Protein AF-A0A7H8J2F8-F1 (afdb_monomer_lite)

Foldseek 3Di:
DDDDDDDDDDDDDDDPPDPPVVVVVVVVVVVVVVVVVVVVVVVVPPQLLQVLLVVCCVVLVDDSVLSNVLLVQLCVQVVHPSSVLSVLSVCCVVVNDNRDPSSVVSSVVSSVVVVVVDPDDPDDDD

Sequence (126 aa):
MRPPQRRVSRRAKGVPTGWSACDDTSERTERLEEENAQLRYAIKSRPVIDLARGALMAGFGCTAREAWEILVEVSQNSNVKLRAVAEQVMAAVSGQESLPPALESHLQTAVRRRRLSGEHEPGADG

Secondary structure (DSSP, 8-state):
-PPP----------------SHHHHHHHHHHHHHHHHHHHHHHHTS-HHHHHHHHHHHHH---HHHHHHHHHHHHHHHT--HHHHHHHHHHHHTTSSPPPHHHHHHHHHHHHHHHHH---------

Radius of gyration: 32.84 Å; chains: 1; bounding box: 32×43×116 Å

pLDDT: mean 77.56, std 18.18, range [39.53, 95.19]

Structure (mmCIF, N/CA/C/O backbone):
data_AF-A0A7H8J2F8-F1
#
_entry.id   AF-A0A7H8J2F8-F1
#
loop_
_atom_site.group_PDB
_atom_site.id
_atom_site.type_symbol
_atom_site.label_atom_id
_atom_site.label_alt_id
_atom_site.label_comp_id
_atom_site.label_asym_id
_atom_site.label_entity_id
_atom_site.label_seq_id
_atom_site.pdbx_PDB_ins_code
_atom_site.Cartn_x
_atom_site.Cartn_y
_atom_site.Cartn_z
_atom_site.occupancy
_atom_site.B_iso_or_equiv
_atom_site.auth_seq_id
_atom_site.auth_comp_id
_atom_site.auth_asym_id
_atom_site.auth_atom_id
_atom_site.pdbx_PDB_model_num
ATOM 1 N N . MET A 1 1 ? 17.209 -21.999 -101.580 1.00 43.97 1 MET A N 1
ATOM 2 C CA . MET A 1 1 ? 18.153 -21.045 -100.951 1.00 43.97 1 MET A CA 1
ATOM 3 C C . MET A 1 1 ? 17.443 -20.356 -99.783 1.00 43.97 1 MET A C 1
ATOM 5 O O . MET A 1 1 ? 16.473 -19.654 -100.029 1.00 43.97 1 MET A O 1
ATOM 9 N N . ARG A 1 2 ? 17.839 -20.608 -98.526 1.00 41.50 2 ARG A N 1
ATOM 10 C CA . ARG A 1 2 ? 17.288 -19.943 -97.323 1.00 41.50 2 ARG A CA 1
ATOM 11 C C . ARG A 1 2 ? 18.244 -18.822 -96.878 1.00 41.50 2 ARG A C 1
ATOM 13 O O . ARG A 1 2 ? 19.422 -19.129 -96.710 1.00 41.50 2 ARG A O 1
ATOM 20 N N . PRO A 1 3 ? 17.788 -17.575 -96.662 1.00 49.50 3 PRO A N 1
ATOM 21 C CA . PRO A 1 3 ? 18.613 -16.540 -96.042 1.00 49.50 3 PRO A CA 1
ATOM 22 C C . PRO A 1 3 ? 18.686 -16.704 -94.503 1.00 49.50 3 PRO A C 1
ATOM 24 O O . PRO A 1 3 ? 17.795 -17.315 -93.904 1.00 49.50 3 PRO A O 1
ATOM 27 N N . PRO A 1 4 ? 19.763 -16.210 -93.861 1.00 46.72 4 PRO A N 1
ATOM 28 C CA . PRO A 1 4 ? 20.153 -16.568 -92.496 1.00 46.72 4 PRO A CA 1
ATOM 29 C C . PRO A 1 4 ? 19.359 -15.853 -91.393 1.00 46.72 4 PRO A C 1
ATOM 31 O O . PRO A 1 4 ? 19.059 -14.663 -91.464 1.00 46.72 4 PRO A O 1
ATOM 34 N N . GLN A 1 5 ? 19.099 -16.600 -90.319 1.00 47.31 5 GLN A N 1
ATOM 35 C CA . GLN A 1 5 ? 18.520 -16.123 -89.064 1.00 47.31 5 GLN A CA 1
ATOM 36 C C . GLN A 1 5 ? 19.515 -15.200 -88.343 1.00 47.31 5 GLN A C 1
ATOM 38 O O . GLN A 1 5 ? 20.573 -15.650 -87.899 1.00 47.31 5 GLN A O 1
ATOM 43 N N . ARG A 1 6 ? 19.174 -13.917 -88.171 1.00 40.38 6 ARG A N 1
ATOM 44 C CA . ARG A 1 6 ? 19.902 -13.004 -87.278 1.00 40.38 6 ARG A CA 1
ATOM 45 C C . ARG A 1 6 ? 19.194 -12.970 -85.923 1.00 40.38 6 ARG A C 1
ATOM 47 O O . ARG A 1 6 ? 18.147 -12.352 -85.765 1.00 40.38 6 ARG A O 1
ATOM 54 N N . ARG A 1 7 ? 19.787 -13.656 -84.941 1.00 46.66 7 ARG A N 1
ATOM 55 C CA . ARG A 1 7 ? 19.447 -13.554 -83.514 1.00 46.66 7 ARG A CA 1
ATOM 56 C C . ARG A 1 7 ? 19.542 -12.088 -83.085 1.00 46.66 7 ARG A C 1
ATOM 58 O O . ARG A 1 7 ? 20.626 -11.512 -83.111 1.00 46.66 7 ARG A O 1
ATOM 65 N N . VAL A 1 8 ? 18.432 -11.514 -82.634 1.00 51.12 8 VAL A N 1
ATOM 66 C CA . VAL A 1 8 ? 18.436 -10.315 -81.790 1.00 51.12 8 VAL A CA 1
ATOM 67 C C . VAL A 1 8 ? 17.914 -10.723 -80.424 1.00 51.12 8 VAL A C 1
ATOM 69 O O . VAL A 1 8 ? 16.718 -10.851 -80.187 1.00 51.12 8 VAL A O 1
ATOM 72 N N . SER A 1 9 ? 18.858 -10.970 -79.525 1.00 50.28 9 SER A N 1
ATOM 73 C CA . SER A 1 9 ? 18.639 -10.978 -78.088 1.00 50.28 9 SER A CA 1
ATOM 74 C C . SER A 1 9 ? 18.138 -9.600 -77.656 1.00 50.28 9 SER A C 1
ATOM 76 O O . SER A 1 9 ? 18.911 -8.639 -77.661 1.00 50.28 9 SER A O 1
ATOM 78 N N . ARG A 1 10 ? 16.871 -9.486 -77.249 1.00 44.50 10 ARG A N 1
ATOM 79 C CA . ARG A 1 10 ? 16.445 -8.353 -76.421 1.00 44.50 10 ARG A CA 1
ATOM 80 C C . ARG A 1 10 ? 16.567 -8.735 -74.953 1.00 44.50 10 ARG A C 1
ATOM 82 O O . ARG A 1 10 ? 15.831 -9.557 -74.424 1.00 44.50 10 ARG A O 1
ATOM 89 N N . ARG A 1 11 ? 17.592 -8.128 -74.363 1.00 44.00 11 ARG A N 1
ATOM 90 C CA . ARG A 1 11 ? 17.930 -8.043 -72.947 1.00 44.00 11 ARG A CA 1
ATOM 91 C C . ARG A 1 11 ? 16.827 -7.298 -72.177 1.00 44.00 11 ARG A C 1
ATOM 93 O O . ARG A 1 11 ? 16.173 -6.418 -72.728 1.00 44.00 11 ARG A O 1
ATOM 100 N N . ALA A 1 12 ? 16.678 -7.698 -70.918 1.00 51.31 12 ALA A N 1
ATOM 101 C CA . ALA A 1 12 ? 15.729 -7.284 -69.886 1.00 51.31 12 ALA A CA 1
ATOM 102 C C . ALA A 1 12 ? 15.353 -5.792 -69.802 1.00 51.31 12 ALA A C 1
ATOM 104 O O . ALA A 1 12 ? 16.192 -4.914 -70.005 1.00 51.31 12 ALA A O 1
ATOM 105 N N . LYS A 1 13 ? 14.146 -5.531 -69.282 1.00 48.97 13 LYS A N 1
ATOM 106 C CA . LYS A 1 13 ? 13.953 -4.509 -68.244 1.00 48.97 13 LYS A CA 1
ATOM 107 C C . LYS A 1 13 ? 13.169 -5.129 -67.094 1.00 48.97 13 LYS A C 1
ATOM 109 O O . LYS A 1 13 ? 12.001 -5.467 -67.245 1.00 48.97 13 LYS A O 1
ATOM 114 N N . GLY A 1 14 ? 13.895 -5.375 -66.006 1.00 42.09 14 GLY A N 1
ATOM 115 C CA . GLY A 1 14 ? 13.369 -5.924 -64.769 1.00 42.09 14 GLY A CA 1
ATOM 116 C C . GLY A 1 14 ? 12.239 -5.065 -64.220 1.00 42.09 14 GLY A C 1
ATOM 117 O O . GLY A 1 14 ? 12.246 -3.840 -64.351 1.00 42.09 14 GLY A O 1
ATOM 118 N N . VAL A 1 15 ? 11.278 -5.739 -63.603 1.00 56.94 15 VAL A N 1
ATOM 119 C CA . VAL A 1 15 ? 10.374 -5.121 -62.640 1.00 56.94 15 VAL A CA 1
ATOM 120 C C . VAL A 1 15 ? 11.255 -4.466 -61.568 1.00 56.94 15 VAL A C 1
ATOM 122 O O . VAL A 1 15 ? 12.172 -5.138 -61.087 1.00 56.94 15 VAL A O 1
ATOM 125 N N . PRO A 1 16 ? 11.059 -3.190 -61.196 1.00 50.84 16 PRO A N 1
ATOM 126 C CA . PRO A 1 16 ? 11.716 -2.663 -60.015 1.00 50.84 16 PRO A CA 1
ATOM 127 C C . PRO A 1 16 ? 11.134 -3.386 -58.793 1.00 50.84 16 PRO A C 1
ATOM 129 O O . PRO A 1 16 ? 10.051 -3.066 -58.313 1.00 50.84 16 PRO A O 1
ATOM 132 N N . THR A 1 17 ? 11.847 -4.403 -58.313 1.00 59.12 17 THR A N 1
ATOM 133 C CA . THR A 1 17 ? 11.772 -4.864 -56.927 1.00 59.12 17 THR A CA 1
ATOM 134 C C . THR A 1 17 ? 12.188 -3.700 -56.046 1.00 59.12 17 THR A C 1
ATOM 136 O O . THR A 1 17 ? 13.344 -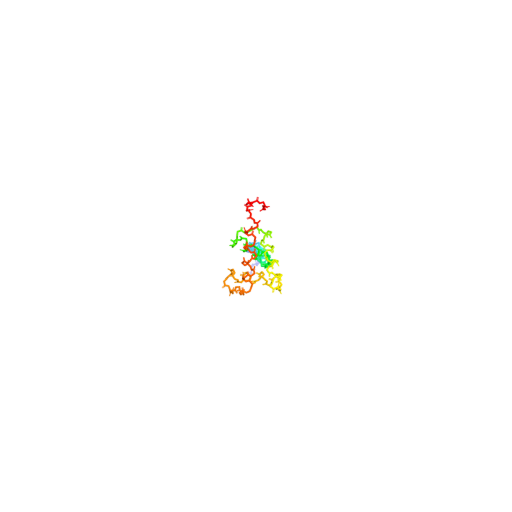3.282 -56.067 1.00 59.12 17 THR A O 1
ATOM 139 N N . GLY A 1 18 ? 11.226 -3.148 -55.320 1.00 47.59 18 GLY A N 1
ATOM 140 C CA . GLY A 1 18 ? 11.455 -2.007 -54.448 1.00 47.59 18 GLY A CA 1
ATOM 141 C C . GLY A 1 18 ? 10.318 -1.782 -53.466 1.00 47.59 18 GLY A C 1
ATOM 142 O O . GLY A 1 18 ? 9.998 -0.638 -53.165 1.00 47.59 18 GLY A O 1
ATOM 143 N N . TRP A 1 19 ? 9.700 -2.847 -52.950 1.00 52.38 19 TRP A N 1
ATOM 144 C CA . TRP A 1 19 ? 9.109 -2.754 -51.618 1.00 52.38 19 TRP A CA 1
ATOM 145 C C . TRP A 1 19 ? 10.270 -2.694 -50.620 1.00 52.38 19 TRP A C 1
ATOM 147 O O . TRP A 1 19 ? 10.730 -3.711 -50.134 1.00 52.38 19 TRP A O 1
ATOM 157 N N . SER A 1 20 ? 10.790 -1.486 -50.402 1.00 55.06 20 SER A N 1
ATOM 158 C CA . SER A 1 20 ? 11.774 -1.160 -49.356 1.00 55.06 20 SER A CA 1
ATOM 159 C C . SER A 1 20 ? 11.149 -0.257 -48.281 1.00 55.06 20 SER A C 1
ATOM 161 O O . SER A 1 20 ? 11.853 0.437 -47.557 1.00 55.06 20 SER A O 1
ATOM 163 N N . ALA A 1 21 ? 9.812 -0.224 -48.217 1.00 54.81 21 ALA A N 1
ATOM 164 C CA . ALA A 1 21 ? 9.034 0.478 -47.194 1.00 54.81 21 ALA A CA 1
ATOM 165 C C . ALA A 1 21 ? 8.470 -0.480 -46.125 1.00 54.81 21 ALA A C 1
ATOM 167 O O . ALA A 1 21 ? 8.071 -0.032 -45.054 1.00 54.81 21 ALA A O 1
ATOM 168 N N . CYS A 1 22 ? 8.434 -1.789 -46.402 1.00 53.31 22 CYS A N 1
ATOM 169 C CA . CYS A 1 22 ? 7.954 -2.813 -45.470 1.00 53.31 22 CYS A CA 1
ATOM 170 C C . CYS A 1 22 ? 8.976 -3.163 -44.376 1.00 53.31 22 CYS A C 1
ATOM 172 O O . CYS A 1 22 ? 8.558 -3.492 -43.273 1.00 53.31 22 CYS A O 1
ATOM 174 N N . ASP A 1 23 ? 10.279 -3.000 -44.629 1.00 60.97 23 ASP A N 1
ATOM 175 C CA . ASP A 1 23 ? 11.310 -3.297 -43.623 1.00 60.97 23 ASP A CA 1
ATOM 176 C C . ASP A 1 23 ? 11.430 -2.171 -42.580 1.00 60.97 23 ASP A C 1
ATOM 178 O O . ASP A 1 23 ? 11.361 -2.433 -41.385 1.00 60.97 23 ASP A O 1
ATOM 182 N N . ASP A 1 24 ? 11.463 -0.897 -43.004 1.00 66.88 24 ASP A N 1
ATOM 183 C CA . ASP A 1 24 ? 11.529 0.251 -42.074 1.00 66.88 24 ASP A CA 1
ATOM 184 C C . ASP A 1 24 ? 10.284 0.353 -41.177 1.00 66.88 24 ASP A C 1
ATOM 186 O O . ASP A 1 24 ? 10.365 0.773 -40.020 1.00 66.88 24 ASP A O 1
ATOM 190 N N . THR A 1 25 ? 9.123 -0.055 -41.700 1.00 69.94 25 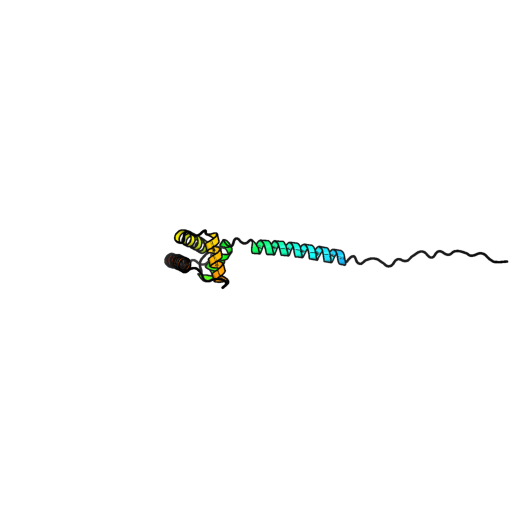THR A N 1
ATOM 191 C CA . THR A 1 25 ? 7.882 -0.089 -40.921 1.00 69.94 25 THR A CA 1
ATOM 192 C C . THR A 1 25 ? 7.845 -1.273 -39.955 1.00 69.94 25 THR A C 1
ATOM 194 O O . THR A 1 25 ? 7.477 -1.042 -38.806 1.00 69.94 25 THR A O 1
ATOM 197 N N . SER A 1 26 ? 8.293 -2.474 -40.356 1.00 71.31 26 SER A N 1
ATOM 198 C CA . SER A 1 26 ? 8.385 -3.652 -39.469 1.00 71.31 26 SER A CA 1
ATOM 199 C C . SER A 1 26 ? 9.378 -3.435 -38.324 1.00 71.31 26 SER A C 1
ATOM 201 O O . SER A 1 26 ? 9.033 -3.610 -37.155 1.00 71.31 26 SER A O 1
ATOM 203 N N . GLU A 1 27 ? 10.582 -2.944 -38.628 1.00 75.00 27 GLU A N 1
ATOM 204 C CA . GLU A 1 27 ? 11.620 -2.675 -37.625 1.00 75.00 27 GLU A CA 1
ATOM 205 C C . GLU A 1 27 ? 11.207 -1.567 -36.644 1.00 75.00 27 GLU A C 1
ATOM 207 O O . GLU A 1 27 ? 11.524 -1.617 -35.452 1.00 75.00 27 GLU A O 1
ATOM 212 N N . ARG A 1 28 ? 10.476 -0.548 -37.120 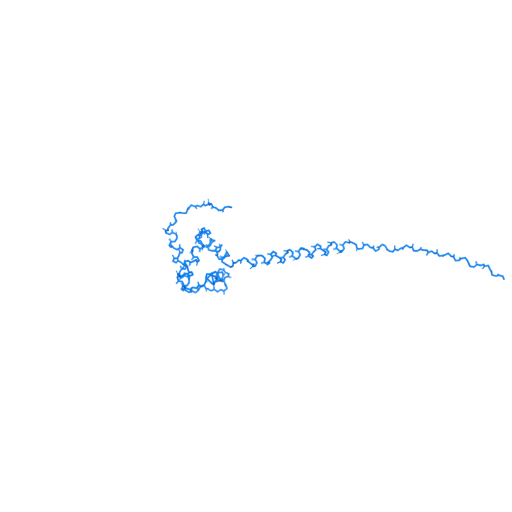1.00 75.94 28 ARG A N 1
ATOM 213 C CA . ARG A 1 28 ? 9.881 0.468 -36.239 1.00 75.94 28 ARG A CA 1
ATOM 214 C C . ARG A 1 28 ? 8.806 -0.121 -35.341 1.00 75.94 28 ARG A C 1
ATOM 216 O O . ARG A 1 28 ? 8.763 0.246 -34.169 1.00 75.94 28 ARG A O 1
ATOM 223 N N . THR A 1 29 ? 7.930 -0.973 -35.871 1.00 85.31 29 THR A N 1
ATOM 224 C CA . THR A 1 29 ? 6.869 -1.585 -35.065 1.00 85.31 29 THR A CA 1
ATOM 225 C C . THR A 1 29 ? 7.439 -2.502 -33.993 1.00 85.31 29 THR A C 1
ATOM 227 O O . THR A 1 29 ? 7.050 -2.366 -32.840 1.00 85.31 29 THR A O 1
ATOM 230 N N . GLU A 1 30 ? 8.429 -3.332 -34.324 1.00 83.62 30 GLU A N 1
ATOM 231 C CA . GLU A 1 30 ? 9.089 -4.232 -33.371 1.00 83.62 30 GLU A CA 1
ATOM 232 C C . GLU A 1 30 ? 9.768 -3.454 -32.236 1.00 83.62 30 GLU A C 1
ATOM 234 O O . GLU A 1 30 ? 9.547 -3.741 -31.060 1.00 83.62 30 GLU A O 1
ATOM 239 N N . ARG A 1 31 ? 10.505 -2.385 -32.566 1.00 83.00 31 ARG A N 1
ATOM 240 C CA . ARG A 1 31 ? 11.140 -1.513 -31.565 1.00 83.00 31 ARG A CA 1
ATOM 241 C C . ARG A 1 31 ? 10.121 -0.867 -30.627 1.00 83.00 31 ARG A C 1
ATOM 243 O O . ARG A 1 31 ? 10.318 -0.844 -29.416 1.00 83.00 31 ARG A O 1
ATOM 250 N N . LEU A 1 32 ? 9.022 -0.353 -31.180 1.00 84.19 32 LEU A N 1
ATOM 251 C CA . LEU A 1 32 ? 7.955 0.259 -30.387 1.00 84.19 32 LEU A CA 1
ATOM 252 C C . LEU A 1 32 ? 7.252 -0.765 -29.493 1.00 84.19 32 LEU A C 1
ATOM 254 O O . LEU A 1 32 ? 6.860 -0.423 -28.379 1.00 84.19 32 LEU A O 1
ATOM 258 N N . GLU A 1 33 ? 7.085 -2.005 -29.951 1.00 87.69 33 GLU A N 1
ATOM 259 C CA . GLU A 1 33 ? 6.505 -3.092 -29.161 1.00 87.69 33 GLU A CA 1
ATOM 260 C C . GLU A 1 33 ? 7.425 -3.530 -28.018 1.00 87.69 33 GLU A C 1
ATOM 262 O O . GLU A 1 33 ? 6.945 -3.709 -26.893 1.00 87.69 33 GLU A O 1
ATOM 267 N N . GLU A 1 34 ? 8.733 -3.629 -28.261 1.00 86.50 34 GLU A N 1
ATOM 268 C CA . GLU A 1 34 ? 9.739 -3.899 -27.229 1.00 86.50 34 GLU A CA 1
ATOM 269 C C . GLU A 1 34 ? 9.780 -2.791 -26.173 1.00 86.50 34 GLU A C 1
ATOM 271 O O . GLU A 1 34 ? 9.708 -3.074 -24.974 1.00 86.50 34 GLU A O 1
ATOM 276 N N . GLU A 1 35 ? 9.813 -1.526 -26.597 1.00 81.62 35 GLU A N 1
ATOM 277 C CA . GLU A 1 35 ? 9.716 -0.373 -25.700 1.00 81.62 35 GLU A CA 1
ATOM 278 C C . GLU A 1 35 ? 8.409 -0.418 -24.892 1.00 81.62 35 GLU A C 1
ATOM 280 O O . GLU A 1 35 ? 8.418 -0.247 -23.670 1.00 81.62 35 GLU A O 1
ATOM 285 N N . ASN A 1 36 ? 7.274 -0.733 -25.528 1.00 85.44 36 ASN A N 1
ATOM 286 C CA . ASN A 1 36 ? 5.998 -0.874 -24.827 1.00 85.44 36 ASN A CA 1
ATOM 287 C C . ASN A 1 36 ? 6.034 -2.008 -23.798 1.00 85.44 36 ASN A C 1
ATOM 289 O O . ASN A 1 36 ? 5.498 -1.861 -22.700 1.00 85.44 36 ASN A O 1
ATOM 293 N N . ALA A 1 37 ? 6.648 -3.143 -24.131 1.00 80.50 37 ALA A N 1
ATOM 294 C CA . ALA A 1 37 ? 6.779 -4.279 -23.230 1.00 80.50 37 ALA A CA 1
ATOM 295 C C . ALA A 1 37 ? 7.652 -3.934 -22.016 1.00 80.50 37 ALA A C 1
ATOM 297 O O . ALA A 1 37 ? 7.259 -4.230 -20.885 1.00 80.50 37 ALA A O 1
ATOM 298 N N . GLN A 1 38 ? 8.777 -3.248 -22.227 1.00 69.06 38 GLN A N 1
ATOM 299 C CA . GLN A 1 38 ? 9.662 -2.770 -21.162 1.00 69.06 38 GLN A CA 1
ATOM 300 C C . GLN A 1 38 ? 8.965 -1.740 -20.266 1.00 69.06 38 GLN A C 1
ATOM 302 O O . GLN A 1 38 ? 9.031 -1.849 -19.043 1.00 69.06 38 GLN A O 1
ATOM 307 N N . LEU A 1 39 ? 8.221 -0.792 -20.843 1.00 71.31 39 LEU A N 1
ATOM 308 C CA . LEU A 1 39 ? 7.431 0.184 -20.087 1.00 71.31 39 LEU A CA 1
ATOM 309 C C . LEU A 1 39 ? 6.303 -0.487 -19.295 1.00 71.31 39 LEU A C 1
ATOM 311 O O . LEU A 1 39 ? 6.109 -0.194 -18.117 1.00 71.31 39 LEU A O 1
ATOM 315 N N . ARG A 1 40 ? 5.581 -1.437 -19.900 1.00 69.88 40 ARG A N 1
ATOM 316 C CA . ARG A 1 40 ? 4.558 -2.236 -19.207 1.00 69.88 40 ARG A CA 1
ATOM 317 C C . ARG A 1 40 ? 5.168 -3.050 -18.077 1.00 69.88 40 ARG A C 1
ATOM 319 O O . ARG A 1 40 ? 4.547 -3.161 -17.024 1.00 69.88 40 ARG A O 1
ATOM 326 N N . TYR A 1 41 ? 6.358 -3.610 -18.276 1.00 69.31 41 TYR A N 1
ATOM 327 C CA . TYR A 1 41 ? 7.092 -4.309 -17.231 1.00 69.31 41 TYR A CA 1
ATOM 328 C C . TYR A 1 41 ? 7.495 -3.352 -16.106 1.00 69.31 41 TYR A C 1
ATOM 330 O O . TYR A 1 41 ? 7.201 -3.650 -14.957 1.00 69.31 41 TYR A O 1
ATOM 338 N N . ALA A 1 42 ? 8.047 -2.177 -16.420 1.00 62.91 42 ALA A N 1
ATOM 339 C CA . ALA A 1 42 ? 8.431 -1.157 -15.443 1.00 62.91 42 ALA A CA 1
ATOM 340 C C . ALA A 1 42 ? 7.234 -0.638 -14.619 1.00 62.91 42 ALA A C 1
ATOM 342 O O . ALA A 1 42 ? 7.320 -0.460 -13.404 1.00 62.91 42 ALA A O 1
ATOM 343 N N . ILE A 1 43 ? 6.079 -0.444 -15.265 1.00 65.00 43 ILE A N 1
ATOM 344 C CA . ILE A 1 43 ? 4.822 -0.069 -14.602 1.00 65.00 43 ILE A CA 1
ATOM 345 C C . ILE A 1 43 ? 4.331 -1.205 -13.697 1.00 65.00 43 ILE A C 1
ATOM 347 O O . ILE A 1 43 ? 3.922 -0.947 -12.564 1.00 65.00 43 ILE A O 1
ATOM 351 N N . LYS A 1 44 ? 4.401 -2.457 -14.167 1.00 64.69 44 LYS A N 1
ATOM 352 C CA . LYS A 1 44 ? 4.068 -3.652 -13.373 1.00 64.69 44 LYS A CA 1
ATOM 353 C C . LYS A 1 44 ? 5.062 -3.906 -12.239 1.00 64.69 44 LYS A C 1
ATOM 355 O O . LYS A 1 44 ? 4.688 -4.510 -11.240 1.00 64.69 44 LYS A O 1
ATOM 360 N N . SER A 1 45 ? 6.308 -3.459 -12.382 1.00 54.72 45 SER A N 1
ATOM 361 C CA . SER A 1 45 ? 7.374 -3.661 -11.406 1.00 54.72 45 SER A CA 1
ATOM 362 C C . SER A 1 45 ? 7.453 -2.554 -10.361 1.00 54.72 45 SER A C 1
ATOM 364 O O . SER A 1 45 ? 8.356 -2.610 -9.526 1.00 54.72 45 SER A O 1
ATOM 366 N N . ARG A 1 46 ? 6.538 -1.566 -10.364 1.00 68.81 46 ARG A N 1
ATOM 367 C CA . ARG A 1 46 ? 6.370 -0.664 -9.215 1.00 68.81 46 ARG A CA 1
ATOM 368 C C . ARG A 1 46 ? 6.203 -1.547 -7.977 1.00 68.81 46 ARG A C 1
ATOM 370 O O . ARG A 1 46 ? 5.248 -2.327 -7.937 1.00 68.81 46 ARG A O 1
ATOM 377 N N . PRO A 1 47 ? 7.122 -1.504 -6.997 1.00 84.88 47 PRO A N 1
ATOM 378 C CA . PRO A 1 47 ? 6.968 -2.330 -5.815 1.00 84.88 47 PRO A CA 1
ATOM 379 C C . PRO A 1 47 ? 5.619 -1.963 -5.196 1.00 84.88 47 PRO A C 1
ATOM 381 O O . PRO A 1 47 ? 5.321 -0.791 -4.999 1.00 84.88 47 PRO A O 1
ATOM 384 N N . VAL A 1 48 ? 4.777 -2.965 -4.939 1.00 90.56 48 VAL A N 1
ATOM 385 C CA . VAL A 1 48 ? 3.391 -2.802 -4.451 1.00 90.56 48 VAL A CA 1
ATOM 386 C C . VAL A 1 48 ? 3.270 -1.856 -3.247 1.00 90.56 48 VAL A C 1
ATOM 388 O O . VAL A 1 48 ? 2.243 -1.216 -3.053 1.00 90.56 48 VAL A O 1
ATOM 391 N N . ILE A 1 49 ? 4.355 -1.702 -2.489 1.00 92.25 49 ILE A N 1
ATOM 392 C CA . ILE A 1 49 ? 4.497 -0.760 -1.379 1.00 92.25 49 ILE A CA 1
ATOM 393 C C . ILE A 1 49 ? 4.396 0.703 -1.840 1.00 92.25 49 ILE A C 1
ATOM 395 O O . ILE A 1 49 ? 3.693 1.485 -1.207 1.00 92.25 49 ILE A O 1
ATOM 399 N N . ASP A 1 50 ? 5.031 1.079 -2.953 1.00 93.06 50 ASP A N 1
ATOM 400 C CA . ASP A 1 50 ? 4.949 2.440 -3.496 1.00 93.06 50 ASP A CA 1
ATOM 401 C C . ASP A 1 50 ? 3.545 2.751 -4.025 1.00 93.06 50 ASP A C 1
ATOM 403 O O . ASP A 1 50 ? 3.053 3.868 -3.858 1.00 93.06 50 ASP A O 1
ATOM 407 N N . LEU A 1 51 ? 2.881 1.757 -4.627 1.00 93.00 51 LEU A N 1
ATOM 408 C CA . LEU A 1 51 ? 1.503 1.898 -5.097 1.00 93.00 51 LEU A CA 1
ATOM 409 C C . LEU A 1 51 ? 0.532 2.060 -3.921 1.00 93.00 51 LEU A C 1
ATOM 411 O O . LEU A 1 51 ? -0.286 2.979 -3.930 1.00 93.00 51 LEU A O 1
ATOM 415 N N . ALA A 1 52 ? 0.677 1.233 -2.882 1.00 94.19 52 ALA A N 1
ATOM 416 C CA . ALA A 1 52 ? -0.096 1.360 -1.651 1.00 94.19 52 ALA A CA 1
ATOM 417 C C . ALA A 1 52 ? 0.132 2.723 -0.988 1.00 94.19 52 ALA A C 1
ATOM 419 O O . ALA A 1 52 ? -0.827 3.372 -0.585 1.00 94.19 52 ALA A O 1
ATOM 420 N N . ARG A 1 53 ? 1.380 3.207 -0.941 1.00 95.19 53 ARG A N 1
ATOM 421 C CA . ARG A 1 53 ? 1.704 4.542 -0.422 1.00 95.19 53 ARG A CA 1
ATOM 422 C C . ARG A 1 53 ? 0.943 5.634 -1.179 1.00 95.19 53 ARG A C 1
ATOM 424 O O . ARG A 1 53 ? 0.303 6.464 -0.543 1.00 95.19 53 ARG A O 1
ATOM 431 N N . GLY A 1 54 ? 0.944 5.593 -2.513 1.00 94.94 54 GLY A N 1
ATOM 432 C CA . GLY A 1 54 ? 0.175 6.530 -3.339 1.00 94.94 54 GLY A CA 1
ATOM 433 C C . GLY A 1 54 ? -1.337 6.453 -3.097 1.00 94.94 54 GLY A C 1
ATOM 434 O O . GLY A 1 54 ? -2.001 7.484 -3.000 1.00 94.94 54 GLY A O 1
ATOM 435 N N . ALA A 1 55 ? -1.882 5.246 -2.928 1.00 94.38 55 ALA A N 1
ATOM 436 C CA . ALA A 1 55 ? -3.293 5.059 -2.602 1.00 94.38 55 ALA A CA 1
ATOM 437 C C . ALA A 1 55 ? -3.653 5.628 -1.218 1.00 94.38 55 ALA A C 1
ATOM 439 O O . ALA A 1 55 ? -4.695 6.264 -1.072 1.00 94.38 55 ALA A O 1
ATOM 440 N N . LEU A 1 56 ? -2.780 5.468 -0.216 1.00 94.12 56 LEU A N 1
ATOM 441 C CA . LEU A 1 56 ? -2.967 6.069 1.107 1.00 94.12 56 LEU A CA 1
ATOM 442 C C . LEU A 1 56 ? -2.917 7.598 1.052 1.00 94.12 56 LEU A C 1
ATOM 444 O O . LEU A 1 56 ? -3.750 8.247 1.679 1.00 94.12 56 LEU A O 1
ATOM 448 N N . MET A 1 57 ? -1.991 8.173 0.278 1.00 94.50 57 MET A N 1
ATOM 449 C CA . MET A 1 57 ? -1.921 9.624 0.072 1.00 94.50 57 MET A CA 1
ATOM 450 C C . MET A 1 57 ? -3.239 10.154 -0.507 1.00 94.50 57 MET A C 1
ATOM 452 O O . MET A 1 57 ? -3.817 11.095 0.034 1.00 94.50 57 MET A O 1
ATOM 456 N N . ALA A 1 58 ? -3.755 9.505 -1.554 1.00 93.44 58 ALA A N 1
ATOM 457 C CA . ALA A 1 58 ? -5.010 9.891 -2.195 1.00 93.44 58 ALA A CA 1
ATOM 458 C C . ALA A 1 58 ? -6.241 9.674 -1.295 1.00 93.44 58 ALA A C 1
ATOM 460 O O . ALA A 1 58 ? -7.134 10.516 -1.261 1.00 93.44 58 ALA A O 1
ATOM 461 N N . GLY A 1 59 ? -6.296 8.559 -0.559 1.00 91.88 59 GLY A N 1
ATOM 462 C CA . GLY A 1 59 ? -7.446 8.196 0.275 1.00 91.88 59 GLY A CA 1
ATOM 463 C C . GLY A 1 59 ? -7.511 8.942 1.608 1.00 91.88 59 GLY A C 1
ATOM 464 O O . GLY A 1 59 ? -8.598 9.243 2.098 1.00 91.88 59 GLY A O 1
ATOM 465 N N . PHE A 1 60 ? -6.359 9.262 2.201 1.00 89.94 60 PHE A N 1
ATOM 466 C CA . PHE A 1 60 ? -6.284 9.851 3.539 1.00 89.94 60 PHE A CA 1
ATOM 467 C C . PHE A 1 60 ? -5.780 11.294 3.566 1.00 89.94 60 PHE A C 1
ATOM 469 O O . PHE A 1 60 ? -5.843 11.902 4.639 1.00 89.94 60 PHE A O 1
ATOM 476 N N . GLY A 1 61 ? -5.347 11.849 2.429 1.00 88.62 61 GLY A N 1
ATOM 477 C CA . GLY A 1 61 ? -4.831 13.217 2.333 1.00 88.62 61 GLY A CA 1
ATOM 478 C C . GLY A 1 61 ? -3.516 13.411 3.087 1.00 88.62 61 GLY A C 1
ATOM 479 O O . GLY A 1 61 ? -3.303 14.467 3.675 1.00 88.62 61 GLY A O 1
ATOM 480 N N . CYS A 1 62 ? -2.672 12.378 3.139 1.00 90.12 62 CYS A N 1
ATOM 481 C CA . CYS A 1 62 ? -1.384 12.410 3.830 1.00 90.12 62 CYS A CA 1
ATOM 482 C C . CYS A 1 62 ? -0.206 12.539 2.854 1.00 90.12 62 CYS A C 1
ATOM 484 O O . CYS A 1 62 ? -0.319 12.257 1.660 1.00 90.12 62 CYS A O 1
ATOM 486 N N . THR A 1 63 ? 0.941 12.967 3.375 1.00 91.19 63 THR A N 1
ATOM 487 C CA . THR A 1 63 ? 2.206 13.046 2.631 1.00 91.19 63 THR A CA 1
ATOM 488 C C . THR A 1 63 ? 2.771 11.655 2.330 1.00 91.19 63 THR A C 1
ATOM 490 O O . THR A 1 63 ? 2.421 10.662 2.975 1.00 91.19 63 THR A O 1
ATOM 493 N N . ALA A 1 64 ? 3.711 11.563 1.383 1.00 89.94 64 ALA A N 1
ATOM 494 C CA . ALA A 1 64 ? 4.384 10.300 1.074 1.00 89.94 64 ALA A CA 1
ATOM 495 C C . ALA A 1 64 ? 5.106 9.715 2.301 1.00 89.94 64 ALA A C 1
ATOM 497 O O . ALA A 1 64 ? 5.039 8.509 2.554 1.00 89.94 64 ALA A O 1
ATOM 498 N N . ARG A 1 65 ? 5.755 10.570 3.101 1.00 91.38 65 ARG A N 1
ATOM 499 C CA . ARG A 1 65 ? 6.419 10.165 4.344 1.00 91.38 65 ARG A CA 1
ATOM 500 C C . ARG A 1 65 ? 5.426 9.581 5.350 1.00 91.38 65 ARG A C 1
ATOM 502 O O . ARG A 1 65 ? 5.663 8.501 5.884 1.00 91.38 65 ARG A O 1
ATOM 509 N N . GLU A 1 66 ? 4.300 10.248 5.576 1.00 92.19 66 GLU A N 1
ATOM 510 C CA . GLU A 1 66 ? 3.269 9.761 6.499 1.00 92.19 66 GLU A CA 1
ATOM 511 C C . GLU A 1 66 ? 2.644 8.452 6.023 1.00 92.19 66 GLU A C 1
ATOM 513 O O . GLU A 1 66 ? 2.455 7.541 6.822 1.00 92.19 66 GLU A O 1
ATOM 518 N N . ALA A 1 67 ? 2.364 8.323 4.726 1.00 94.50 67 ALA A N 1
ATOM 519 C CA . ALA A 1 67 ? 1.845 7.089 4.149 1.00 94.50 67 ALA A CA 1
ATOM 520 C C . ALA A 1 67 ? 2.817 5.908 4.336 1.00 94.50 67 ALA A C 1
ATOM 522 O O . ALA A 1 67 ? 2.388 4.801 4.662 1.00 94.50 67 ALA A O 1
ATOM 523 N N . TRP A 1 68 ? 4.127 6.135 4.191 1.00 94.19 68 TRP A N 1
ATOM 524 C CA . TRP A 1 68 ? 5.142 5.128 4.515 1.00 94.19 68 TRP A CA 1
ATOM 525 C C . TRP A 1 68 ? 5.113 4.740 5.998 1.00 94.19 68 TRP A C 1
ATOM 527 O O . TRP A 1 68 ? 5.071 3.556 6.332 1.00 94.19 68 TRP A O 1
ATOM 537 N N . GLU A 1 69 ? 5.101 5.731 6.888 1.00 94.38 69 GLU A N 1
ATOM 538 C CA . GLU A 1 69 ? 5.077 5.505 8.332 1.00 94.38 69 GLU A CA 1
ATOM 539 C C . GLU A 1 69 ? 3.811 4.751 8.775 1.00 94.38 69 GLU A C 1
ATOM 541 O O . GLU A 1 69 ? 3.904 3.853 9.609 1.00 94.38 69 GLU A O 1
ATOM 546 N N . ILE A 1 70 ? 2.655 5.044 8.168 1.00 95.12 70 ILE A N 1
ATOM 547 C CA . ILE A 1 70 ? 1.400 4.310 8.377 1.00 95.12 70 ILE A CA 1
ATOM 548 C C . ILE A 1 70 ? 1.560 2.835 7.988 1.00 95.12 70 ILE A C 1
ATOM 550 O O . ILE A 1 70 ? 1.209 1.961 8.777 1.00 95.12 70 ILE A O 1
ATOM 554 N N . LEU A 1 71 ? 2.109 2.528 6.807 1.00 94.62 71 LEU A N 1
ATOM 555 C CA . LEU A 1 71 ? 2.301 1.135 6.381 1.00 94.62 71 LEU A CA 1
ATOM 556 C C . LEU A 1 71 ? 3.229 0.368 7.336 1.00 94.62 71 LEU A C 1
ATOM 558 O O . LEU A 1 71 ? 2.961 -0.792 7.655 1.00 94.62 71 LEU A O 1
ATOM 562 N N . VAL A 1 72 ? 4.298 1.014 7.811 1.00 93.50 72 VAL A N 1
ATOM 563 C CA . VAL A 1 72 ? 5.240 0.422 8.771 1.00 93.50 72 VAL A CA 1
ATOM 564 C C . VAL A 1 72 ? 4.570 0.174 10.126 1.00 93.50 72 VAL A C 1
ATOM 566 O O . VAL A 1 72 ? 4.687 -0.929 10.657 1.00 93.50 72 VAL A O 1
ATOM 569 N N . GLU A 1 73 ? 3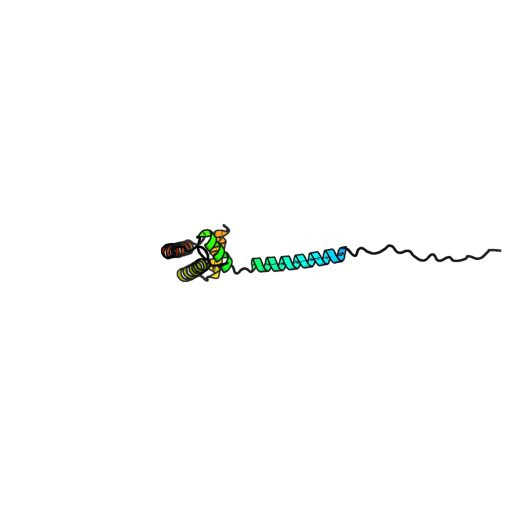.831 1.148 10.662 1.00 93.94 73 GLU A N 1
ATOM 570 C CA . GLU A 1 73 ? 3.099 1.013 11.932 1.00 93.94 73 GLU A CA 1
ATOM 571 C C . GLU A 1 73 ? 2.065 -0.118 11.862 1.00 93.94 73 GLU A C 1
ATOM 573 O O . GLU A 1 73 ? 2.005 -0.978 12.740 1.00 93.94 73 GLU A O 1
ATOM 578 N N . VAL A 1 74 ? 1.296 -0.178 10.774 1.00 93.62 74 VAL A N 1
ATOM 579 C CA . VAL A 1 74 ? 0.303 -1.233 10.550 1.00 93.62 74 VAL A CA 1
ATOM 580 C C . VAL A 1 74 ? 0.966 -2.606 10.444 1.00 93.62 74 VAL A C 1
ATOM 582 O O . VAL A 1 74 ? 0.485 -3.567 11.047 1.00 93.62 74 VAL A O 1
ATOM 585 N N . SER A 1 75 ? 2.082 -2.712 9.719 1.00 92.06 75 SER A N 1
ATOM 586 C CA . SER A 1 75 ? 2.867 -3.946 9.590 1.00 92.06 75 SER A CA 1
ATOM 587 C C . SER A 1 75 ? 3.371 -4.449 10.943 1.00 92.06 75 SER A C 1
ATOM 589 O O . SER A 1 75 ? 3.214 -5.631 11.248 1.00 92.06 75 SER A O 1
ATOM 591 N N . GLN A 1 76 ? 3.903 -3.556 11.779 1.00 92.44 76 GLN A N 1
ATOM 592 C CA . GLN A 1 76 ? 4.393 -3.893 13.116 1.00 92.44 76 GLN A CA 1
ATOM 593 C C . GLN A 1 76 ? 3.256 -4.318 14.051 1.00 92.44 76 GLN A C 1
ATOM 595 O O . GLN A 1 76 ? 3.348 -5.367 14.684 1.00 92.44 76 GLN A O 1
ATOM 600 N N . ASN A 1 77 ? 2.157 -3.560 14.086 1.00 91.38 77 ASN A N 1
ATOM 601 C CA . ASN A 1 77 ? 1.031 -3.835 14.984 1.00 91.38 77 ASN A CA 1
ATOM 602 C C . ASN A 1 77 ? 0.256 -5.101 14.594 1.00 91.38 77 ASN A C 1
ATOM 604 O O . ASN A 1 77 ? -0.292 -5.786 15.452 1.00 91.38 77 ASN A O 1
ATOM 608 N N . SER A 1 78 ? 0.214 -5.433 13.301 1.00 88.56 78 SER A N 1
ATOM 609 C CA . SER A 1 78 ? -0.405 -6.672 12.810 1.00 88.56 78 SER A CA 1
ATOM 610 C C . SER A 1 78 ? 0.547 -7.872 12.774 1.00 88.56 78 SER A C 1
ATOM 612 O O . SER A 1 78 ? 0.086 -8.987 12.545 1.00 88.56 78 SER A O 1
ATOM 614 N N . ASN A 1 79 ? 1.854 -7.669 12.987 1.00 90.94 79 ASN A N 1
ATOM 615 C CA . ASN A 1 79 ? 2.898 -8.675 12.766 1.00 90.94 79 ASN A CA 1
ATOM 616 C C . ASN A 1 79 ? 2.828 -9.321 11.360 1.00 90.94 79 ASN A C 1
ATOM 618 O O . ASN A 1 79 ? 3.071 -10.515 11.179 1.00 90.94 79 ASN A O 1
ATOM 622 N N . VAL A 1 80 ? 2.475 -8.523 10.346 1.00 89.69 80 VAL A N 1
ATOM 623 C CA . VAL A 1 80 ? 2.390 -8.931 8.935 1.00 89.69 80 VAL A CA 1
ATOM 624 C C . VAL A 1 80 ? 3.505 -8.255 8.152 1.00 89.69 80 VAL A C 1
ATOM 626 O O . VAL A 1 80 ? 3.817 -7.088 8.371 1.00 89.69 80 VAL A O 1
ATOM 629 N N . LYS A 1 81 ? 4.104 -8.968 7.192 1.00 90.19 81 LYS A N 1
ATOM 630 C CA . LYS A 1 81 ? 5.138 -8.403 6.312 1.00 90.19 81 LYS A CA 1
ATOM 631 C C . LYS A 1 81 ? 4.605 -7.167 5.582 1.00 90.19 81 LYS A C 1
ATOM 633 O O . LYS A 1 81 ? 3.552 -7.236 4.957 1.00 90.19 81 LYS A O 1
ATOM 638 N N . LEU A 1 82 ? 5.387 -6.086 5.564 1.00 91.38 82 LEU A N 1
ATOM 639 C CA . LEU A 1 82 ? 5.037 -4.810 4.923 1.00 91.38 82 LEU A CA 1
ATOM 640 C C . LEU A 1 82 ? 4.509 -4.968 3.488 1.00 91.38 82 LEU A C 1
ATOM 642 O O . LEU A 1 82 ? 3.520 -4.348 3.110 1.00 91.38 82 LEU A O 1
ATOM 646 N N . ARG A 1 83 ? 5.139 -5.845 2.699 1.00 91.44 83 ARG A N 1
ATOM 647 C CA . ARG A 1 83 ? 4.693 -6.150 1.336 1.00 91.44 83 ARG A CA 1
ATOM 648 C C . ARG A 1 83 ? 3.275 -6.733 1.297 1.00 91.44 83 ARG A C 1
ATOM 650 O O . ARG A 1 83 ? 2.479 -6.301 0.477 1.00 91.44 83 ARG A O 1
ATOM 657 N N . ALA A 1 84 ? 2.961 -7.665 2.195 1.00 92.12 84 ALA A N 1
ATOM 658 C CA . ALA A 1 84 ? 1.639 -8.278 2.274 1.00 92.12 84 ALA A CA 1
ATOM 659 C C . ALA A 1 84 ? 0.578 -7.285 2.778 1.00 92.12 84 ALA A C 1
ATOM 661 O O . ALA A 1 84 ? -0.560 -7.334 2.325 1.00 92.12 84 ALA A O 1
ATOM 662 N N . VAL A 1 85 ? 0.945 -6.353 3.668 1.00 93.81 85 VAL A N 1
ATOM 663 C CA . VAL A 1 85 ? 0.070 -5.227 4.049 1.00 93.81 85 VAL A CA 1
ATOM 664 C C . VAL A 1 85 ? -0.236 -4.358 2.830 1.00 93.81 85 VAL A C 1
ATOM 666 O O . VAL A 1 85 ? -1.396 -4.056 2.571 1.00 93.81 85 VAL A O 1
ATOM 669 N N . ALA A 1 86 ? 0.783 -3.992 2.050 1.00 94.38 86 ALA A N 1
ATOM 670 C CA . ALA A 1 86 ? 0.604 -3.198 0.838 1.00 94.38 86 ALA A CA 1
ATOM 671 C C . ALA A 1 86 ? -0.263 -3.912 -0.215 1.00 94.38 86 ALA A C 1
ATOM 673 O O . ALA A 1 86 ? -1.119 -3.281 -0.829 1.00 94.38 86 ALA A O 1
ATOM 674 N N . GLU A 1 87 ? -0.087 -5.224 -0.396 1.00 93.81 87 GLU A N 1
ATOM 675 C CA . GLU A 1 87 ? -0.931 -6.047 -1.274 1.00 93.81 87 GLU A CA 1
ATOM 676 C C . GLU A 1 87 ? -2.397 -6.042 -0.816 1.00 93.81 87 GLU A C 1
ATOM 678 O O . GLU A 1 87 ? -3.281 -5.812 -1.636 1.00 93.81 87 GLU A O 1
ATOM 683 N N . GLN A 1 88 ? -2.660 -6.198 0.486 1.00 94.50 88 GLN A N 1
ATOM 684 C CA . GLN A 1 88 ? -4.019 -6.164 1.046 1.00 94.50 88 GLN A CA 1
ATOM 685 C C . GLN A 1 88 ? -4.676 -4.785 0.929 1.00 94.50 88 GLN A C 1
ATOM 687 O O . GLN A 1 88 ? -5.851 -4.686 0.586 1.00 94.50 88 GLN A O 1
ATOM 692 N N . VAL A 1 89 ? -3.917 -3.709 1.160 1.00 94.44 89 VAL A N 1
ATOM 693 C CA . VAL A 1 89 ? -4.398 -2.339 0.925 1.00 94.44 89 VAL A CA 1
ATOM 694 C C . VAL A 1 89 ? -4.786 -2.166 -0.541 1.00 94.44 89 VAL A C 1
ATOM 696 O O . VAL A 1 89 ? -5.861 -1.651 -0.834 1.00 94.44 89 VAL A O 1
ATOM 699 N N . MET A 1 90 ? -3.950 -2.633 -1.469 1.00 93.75 90 MET A N 1
ATOM 700 C CA . MET A 1 90 ? -4.241 -2.513 -2.895 1.00 93.75 90 MET A CA 1
ATOM 701 C C . MET A 1 90 ? -5.412 -3.379 -3.350 1.00 93.75 90 MET A C 1
ATOM 703 O O . MET A 1 90 ? -6.185 -2.914 -4.181 1.00 93.75 90 MET A O 1
ATOM 707 N N . ALA A 1 91 ? -5.576 -4.580 -2.793 1.00 93.06 91 ALA A N 1
ATOM 708 C CA . ALA A 1 91 ? -6.729 -5.438 -3.059 1.00 93.06 91 ALA A CA 1
ATOM 709 C C . ALA A 1 91 ? -8.050 -4.788 -2.606 1.00 93.06 91 ALA A C 1
ATOM 711 O O . ALA A 1 91 ? -9.060 -4.900 -3.302 1.00 93.06 91 ALA A O 1
ATOM 712 N N . ALA A 1 92 ? -8.032 -4.052 -1.490 1.00 93.12 92 ALA A N 1
ATOM 713 C CA . ALA A 1 92 ? -9.190 -3.286 -1.032 1.00 93.12 92 ALA A CA 1
ATOM 714 C C . ALA A 1 92 ? -9.464 -2.049 -1.883 1.00 93.12 92 ALA A C 1
ATOM 716 O O . ALA A 1 92 ? -10.613 -1.783 -2.226 1.00 93.12 92 ALA A O 1
ATOM 717 N N . VAL A 1 93 ? -8.421 -1.327 -2.293 1.00 91.62 93 VAL A N 1
ATOM 718 C CA . VAL A 1 93 ? -8.560 -0.161 -3.179 1.00 91.62 93 VAL A CA 1
ATOM 719 C C . VAL A 1 93 ? -9.068 -0.562 -4.568 1.00 91.62 93 VAL A C 1
ATOM 721 O O . VAL A 1 93 ? -9.858 0.167 -5.161 1.00 91.62 93 VAL A O 1
ATOM 724 N N . SER A 1 94 ? -8.652 -1.719 -5.090 1.00 91.19 94 SER A N 1
ATOM 725 C CA . SER A 1 94 ? -9.125 -2.242 -6.378 1.00 91.19 94 SER A CA 1
ATOM 726 C C . SER A 1 94 ? -10.508 -2.903 -6.305 1.00 91.19 94 SER A C 1
ATOM 728 O O . SER A 1 94 ? -11.037 -3.302 -7.343 1.00 91.19 94 SER A O 1
ATOM 730 N N . GLY A 1 95 ? -11.098 -3.026 -5.109 1.00 89.81 95 GLY A N 1
ATOM 731 C CA . GLY A 1 95 ? -12.385 -3.690 -4.892 1.00 89.81 95 GLY A CA 1
ATOM 732 C C . GLY A 1 95 ? -12.344 -5.211 -5.073 1.00 89.81 95 GLY A C 1
ATOM 733 O O . GLY A 1 95 ? -13.394 -5.830 -5.227 1.00 89.81 95 GLY A O 1
ATOM 734 N N . GLN A 1 96 ? -11.152 -5.817 -5.086 1.00 87.00 96 GLN A N 1
ATOM 735 C CA . GLN A 1 96 ? -10.978 -7.264 -5.235 1.00 87.00 96 GLN A CA 1
ATOM 736 C C . GLN A 1 96 ? -11.262 -8.019 -3.934 1.00 87.00 96 GLN A C 1
ATOM 738 O O . GLN A 1 96 ? -11.862 -9.091 -3.972 1.00 87.00 96 GLN A O 1
ATOM 743 N N . GLU A 1 97 ? -10.837 -7.476 -2.794 1.00 90.06 97 GLU A N 1
ATOM 744 C CA . GLU A 1 97 ? -11.026 -8.091 -1.479 1.00 90.06 97 GLU A CA 1
ATOM 745 C C . GLU A 1 97 ? -11.147 -7.015 -0.399 1.00 90.06 97 GLU A C 1
ATOM 747 O O . GLU A 1 97 ? -10.454 -6.006 -0.452 1.00 90.06 97 GLU A O 1
ATOM 752 N N . SER A 1 98 ? -12.008 -7.218 0.599 1.00 88.94 98 SER A N 1
ATOM 753 C CA . SER A 1 98 ? -12.059 -6.313 1.752 1.00 88.94 98 SER A CA 1
ATOM 754 C C . SER A 1 98 ? -10.820 -6.482 2.631 1.00 88.94 98 SER A C 1
ATOM 756 O O . SER A 1 98 ? -10.344 -7.595 2.841 1.00 88.94 98 SER A O 1
ATOM 758 N N . LEU A 1 99 ? -10.341 -5.387 3.225 1.00 88.75 99 LEU A N 1
ATOM 759 C CA . LEU A 1 99 ? -9.286 -5.450 4.238 1.00 88.75 99 LEU A CA 1
ATOM 760 C C . LEU A 1 99 ? -9.718 -6.347 5.413 1.00 88.75 99 LEU A C 1
ATOM 762 O O . LEU A 1 99 ? -10.866 -6.252 5.860 1.00 88.75 99 LEU A O 1
ATOM 766 N N . PRO A 1 100 ? -8.816 -7.182 5.965 1.00 90.25 100 PRO A N 1
ATOM 767 C CA . PRO A 1 100 ? -9.105 -7.914 7.189 1.00 90.25 100 PRO A CA 1
ATOM 768 C C . PRO A 1 100 ? -9.421 -6.950 8.345 1.00 90.25 100 PRO A C 1
ATOM 770 O O . PRO A 1 100 ? -8.681 -5.978 8.526 1.00 90.25 100 PRO A O 1
ATOM 773 N N . PRO A 1 101 ? -10.432 -7.228 9.194 1.00 88.62 101 PRO A N 1
ATOM 774 C CA . PRO A 1 101 ? -10.900 -6.278 10.214 1.00 88.62 101 PRO A CA 1
ATOM 775 C C . PRO A 1 101 ? -9.815 -5.799 11.192 1.00 88.62 101 PRO A C 1
ATOM 777 O O . PRO A 1 101 ? -9.797 -4.640 11.611 1.00 88.62 101 PRO A O 1
ATOM 780 N N . ALA A 1 102 ? -8.873 -6.680 11.545 1.00 88.44 102 ALA A N 1
ATOM 781 C CA . ALA A 1 102 ? -7.739 -6.328 12.400 1.00 88.44 102 ALA A CA 1
ATOM 782 C C . ALA A 1 102 ? -6.779 -5.347 11.705 1.00 88.44 102 ALA A C 1
ATOM 784 O O . ALA A 1 102 ? -6.303 -4.394 12.322 1.00 88.44 102 ALA A O 1
ATOM 785 N N . LEU A 1 103 ? -6.519 -5.556 10.411 1.00 89.50 103 LEU A N 1
ATOM 786 C CA . LEU A 1 103 ? -5.641 -4.693 9.626 1.00 89.50 103 LEU A CA 1
ATOM 787 C C . LEU A 1 103 ? -6.291 -3.331 9.370 1.00 89.50 103 LEU A 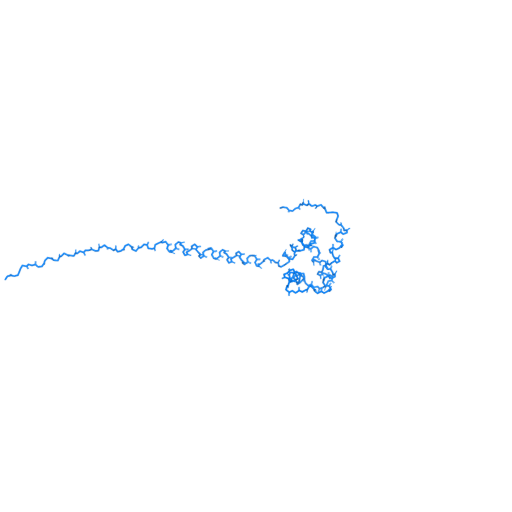C 1
ATOM 789 O O . LEU A 1 103 ? -5.626 -2.304 9.489 1.00 89.50 103 LEU A O 1
ATOM 793 N N . GLU A 1 104 ? -7.595 -3.321 9.094 1.00 91.62 104 GLU A N 1
ATOM 794 C CA . GLU A 1 104 ? -8.389 -2.102 8.965 1.00 91.62 104 GLU A CA 1
ATOM 795 C C . GLU A 1 104 ? -8.354 -1.273 10.255 1.00 91.62 104 GLU A C 1
ATOM 797 O O . GLU A 1 104 ? -8.054 -0.081 10.215 1.00 91.62 104 GLU A O 1
ATOM 802 N N . SER A 1 105 ? -8.570 -1.908 11.411 1.00 92.56 105 SER A N 1
ATOM 803 C CA . SER A 1 105 ? -8.521 -1.231 12.714 1.00 92.56 105 SER A CA 1
ATOM 804 C C . SER A 1 105 ? -7.153 -0.593 12.977 1.00 92.56 105 SER A C 1
ATOM 806 O O . SER A 1 105 ? -7.070 0.557 13.420 1.00 92.56 105 SER A O 1
ATOM 808 N N . HIS A 1 106 ? -6.063 -1.302 12.666 1.00 91.94 106 HIS A N 1
ATOM 809 C CA . HIS A 1 106 ? -4.710 -0.752 12.774 1.00 91.94 106 HIS A CA 1
ATOM 810 C C . HIS A 1 106 ? -4.482 0.415 11.809 1.00 91.94 106 HIS A C 1
ATOM 812 O O . HIS A 1 106 ? -3.918 1.431 12.215 1.00 91.94 106 HIS A O 1
ATOM 818 N N . LEU A 1 107 ? -4.953 0.305 10.564 1.00 90.19 107 LEU A N 1
ATOM 819 C CA . LEU A 1 107 ? -4.834 1.362 9.561 1.00 90.19 107 LEU A CA 1
ATOM 820 C C . LEU A 1 107 ? -5.584 2.628 9.987 1.00 90.19 107 LEU A C 1
ATOM 822 O O . LEU A 1 107 ? -5.009 3.716 9.986 1.00 90.19 107 LEU A O 1
ATOM 826 N N . GLN A 1 108 ? -6.837 2.490 10.422 1.00 92.69 108 GLN A N 1
ATOM 827 C CA . GLN A 1 108 ? -7.644 3.602 10.925 1.00 92.69 108 GLN A CA 1
ATOM 828 C C . GLN A 1 108 ? -7.000 4.256 12.156 1.00 92.69 108 GLN A C 1
ATOM 830 O O . GLN A 1 108 ? -6.957 5.485 12.257 1.00 92.69 108 GLN A O 1
ATOM 835 N N . THR A 1 109 ? -6.453 3.450 13.070 1.00 93.00 109 THR A N 1
ATOM 836 C CA . THR A 1 109 ? -5.750 3.944 14.264 1.00 93.00 109 THR A CA 1
ATOM 837 C C . THR A 1 109 ? -4.513 4.758 13.885 1.00 93.00 109 THR A C 1
ATOM 839 O O . THR A 1 109 ? -4.354 5.883 14.367 1.00 93.00 109 THR A O 1
ATOM 842 N N . ALA A 1 110 ? -3.677 4.233 12.985 1.00 90.12 110 ALA A N 1
ATOM 843 C CA . ALA A 1 110 ? -2.471 4.907 12.510 1.00 90.12 110 ALA A CA 1
ATOM 844 C C . ALA A 1 110 ? -2.812 6.235 11.811 1.00 90.12 110 ALA A C 1
ATOM 846 O O . ALA A 1 110 ? -2.268 7.283 12.158 1.00 90.12 110 ALA A O 1
ATOM 847 N N . VAL A 1 111 ? -3.789 6.232 10.895 1.00 90.62 111 VAL A N 1
ATOM 848 C CA . VAL A 1 111 ? -4.248 7.448 10.201 1.00 90.62 111 VAL A CA 1
ATOM 849 C C . VAL A 1 111 ? -4.779 8.487 11.191 1.00 90.62 111 VAL A C 1
ATOM 851 O O . VAL A 1 111 ? -4.402 9.659 11.122 1.00 90.62 111 VAL A O 1
ATOM 854 N N . ARG A 1 112 ? -5.629 8.081 12.145 1.00 90.44 112 ARG A N 1
ATOM 855 C CA . ARG A 1 112 ? -6.196 8.994 13.149 1.00 90.44 112 ARG A CA 1
ATOM 856 C C . ARG A 1 112 ? -5.105 9.626 14.007 1.00 90.44 112 ARG A C 1
ATOM 858 O O . ARG A 1 112 ? -5.133 10.834 14.222 1.00 90.44 112 ARG A O 1
ATOM 865 N N . ARG A 1 113 ? -4.132 8.836 14.465 1.00 88.00 113 ARG A N 1
ATOM 866 C CA . ARG A 1 113 ? -3.001 9.329 15.261 1.00 88.00 113 ARG A CA 1
ATOM 867 C C . ARG A 1 113 ? -2.227 10.420 14.523 1.00 88.00 113 ARG A C 1
ATOM 869 O O . ARG A 1 113 ? -1.862 11.425 15.129 1.00 88.00 113 ARG A O 1
ATOM 876 N N . ARG A 1 114 ? -2.017 10.246 13.218 1.00 86.25 114 ARG A N 1
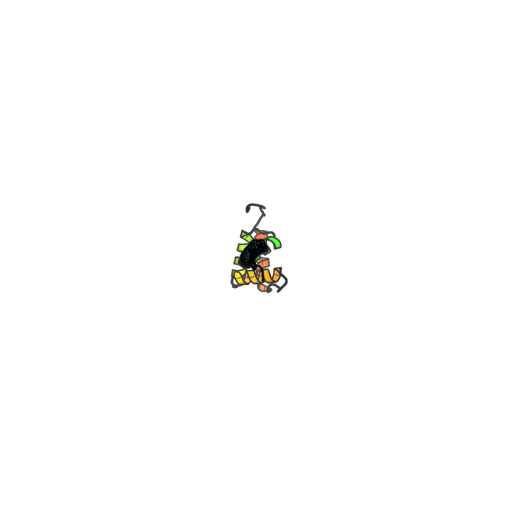ATOM 877 C CA . ARG A 1 114 ? -1.308 11.218 12.376 1.00 86.25 114 ARG A CA 1
ATOM 878 C C . ARG A 1 114 ? -2.100 12.489 12.140 1.00 86.25 114 ARG A C 1
ATOM 880 O O . ARG A 1 114 ? -1.542 13.565 12.304 1.00 86.25 114 ARG A O 1
ATOM 887 N N . ARG A 1 115 ? -3.407 12.385 11.908 1.00 81.56 115 ARG A N 1
ATOM 888 C CA . ARG A 1 115 ? -4.287 13.563 11.821 1.00 81.56 115 ARG A CA 1
ATOM 889 C C . ARG A 1 115 ? -4.329 14.384 13.110 1.00 81.56 115 ARG A C 1
ATOM 891 O O . ARG A 1 115 ? -4.493 15.590 13.049 1.00 81.56 115 ARG A O 1
ATOM 898 N N . LEU A 1 116 ? -4.172 13.741 14.266 1.00 77.62 116 LEU A N 1
ATOM 899 C CA . LEU A 1 116 ? -4.099 14.429 15.560 1.00 77.62 116 LEU A CA 1
ATOM 900 C C . LEU A 1 116 ? -2.711 15.023 15.851 1.00 77.62 116 LEU A C 1
ATOM 902 O O . LEU A 1 116 ? -2.585 15.831 16.763 1.00 77.62 116 LEU A O 1
ATOM 906 N N . SER A 1 117 ? -1.683 14.604 15.108 1.00 69.81 117 SER A N 1
ATOM 907 C CA . SER A 1 117 ? -0.292 15.035 15.298 1.00 69.81 117 SER A CA 1
ATOM 908 C C . SER A 1 117 ? 0.173 16.054 14.246 1.00 69.81 117 SER A C 1
ATOM 910 O O . SER A 1 117 ? 1.229 16.650 14.428 1.00 69.81 117 SER A O 1
ATOM 912 N N . GLY A 1 118 ? -0.572 16.223 13.147 1.00 60.53 118 GLY A N 1
ATOM 913 C CA . GLY A 1 118 ? -0.207 17.066 12.009 1.00 60.53 118 GLY A CA 1
ATOM 914 C C . GLY A 1 118 ? -1.193 18.208 11.777 1.00 60.53 118 GLY A C 1
ATOM 915 O O . GLY A 1 118 ? -2.246 18.007 11.175 1.00 60.53 118 GLY A O 1
ATOM 916 N N . GLU A 1 119 ? -0.814 19.417 12.187 1.00 51.94 119 GLU A N 1
ATOM 917 C CA . GLU A 1 119 ? -1.193 20.620 11.445 1.00 51.94 119 GLU A CA 1
ATOM 918 C C . GLU A 1 119 ? -0.513 20.522 10.069 1.00 51.94 119 GLU A C 1
ATOM 920 O O . GLU A 1 119 ? 0.699 20.338 9.958 1.00 51.94 119 GLU A O 1
ATOM 925 N N . HIS A 1 120 ? -1.326 20.493 9.019 1.00 51.75 120 HIS A N 1
ATOM 926 C CA . HIS A 1 120 ? -0.927 20.176 7.653 1.00 51.75 120 HIS A CA 1
ATOM 927 C C . HIS A 1 120 ? -0.276 21.396 6.984 1.00 51.75 120 HIS A C 1
ATOM 929 O O . HIS A 1 120 ? -0.987 22.319 6.601 1.00 51.75 120 HIS A O 1
ATOM 935 N N . GLU A 1 121 ? 1.049 21.390 6.815 1.00 49.84 121 GLU A N 1
ATOM 936 C CA . GLU A 1 121 ? 1.752 22.260 5.856 1.00 49.84 121 GLU A CA 1
ATOM 937 C C . GLU A 1 121 ? 1.668 21.610 4.458 1.00 49.84 121 GLU A C 1
ATOM 939 O O . GLU A 1 121 ? 2.301 20.572 4.222 1.00 49.84 121 GLU A O 1
ATOM 944 N N . PRO A 1 122 ? 0.860 22.150 3.525 1.00 55.22 122 PRO A N 1
ATOM 945 C CA . PRO A 1 122 ? 0.720 21.602 2.189 1.00 55.22 122 PRO A CA 1
ATOM 946 C C . PRO A 1 122 ? 1.858 22.115 1.307 1.00 55.22 122 PRO A C 1
ATOM 948 O O . PRO A 1 122 ? 1.843 23.262 0.871 1.00 55.22 122 PRO A O 1
ATOM 951 N N . GLY A 1 123 ? 2.798 21.238 0.961 1.00 53.22 123 GLY A N 1
ATOM 952 C CA . GLY A 1 123 ? 3.641 21.429 -0.220 1.00 53.22 123 GLY A CA 1
ATOM 953 C C . GLY A 1 123 ? 5.125 21.607 0.062 1.00 53.22 123 GLY A C 1
ATOM 954 O O . GLY A 1 123 ? 5.630 22.718 0.149 1.00 53.22 123 GLY A O 1
ATOM 955 N N . ALA A 1 124 ? 5.848 20.494 0.074 1.00 47.28 124 ALA A N 1
ATOM 956 C CA . ALA A 1 124 ? 7.265 20.469 -0.258 1.00 47.28 124 ALA A CA 1
ATOM 957 C C . ALA A 1 124 ? 7.620 19.038 -0.655 1.00 47.28 124 ALA A C 1
ATOM 959 O O . ALA A 1 124 ? 8.126 18.311 0.177 1.00 47.28 124 ALA A O 1
ATOM 960 N N . ASP A 1 125 ? 7.256 18.625 -1.869 1.00 46.25 125 ASP A N 1
ATOM 961 C CA . ASP A 1 125 ? 7.827 17.463 -2.566 1.00 46.25 125 ASP A CA 1
ATOM 962 C C . ASP A 1 125 ? 7.412 17.596 -4.044 1.00 46.25 125 ASP A C 1
ATOM 964 O O . ASP A 1 125 ? 6.323 17.178 -4.445 1.00 46.25 125 ASP A O 1
ATOM 968 N N . GLY A 1 126 ? 8.247 18.300 -4.813 1.00 39.53 126 GLY A N 1
ATOM 969 C CA . GLY A 1 126 ? 8.184 18.422 -6.272 1.00 39.53 126 GLY A CA 1
ATOM 970 C C . GLY A 1 126 ? 9.370 17.723 -6.919 1.00 39.53 126 GLY A C 1
ATOM 971 O O . GLY A 1 126 ? 10.413 17.605 -6.237 1.00 39.53 126 GLY A O 1
#